Protein AF-A0A1G6V1J3-F1 (afdb_monomer_lite)

Foldseek 3Di:
DALQDFDPQLVVLCCDPPNNDDPVLVVLLSVLLRLLLVLLVVLVVCVVVVDFPVVNLVVSLVSLQCSQVVQPDPDPQDGSASHGPCSCVVPDPVLLVVLQDPLLVCLLPCFLVDLADARVVLSVNSNSLSVSLVVLSVQRSVDPHPSSVVSSSVSSRSSSVSSNSNSVSPVVHPNSVD

Radius of gyration: 16.71 Å; chains: 1; bounding box: 38×35×47 Å

Structure (mmCIF, N/CA/C/O backbone):
data_AF-A0A1G6V1J3-F1
#
_entry.id   AF-A0A1G6V1J3-F1
#
loop_
_atom_site.group_PDB
_atom_site.id
_atom_site.type_symbol
_atom_site.label_atom_id
_atom_site.label_alt_id
_atom_site.label_comp_id
_atom_site.label_asym_id
_atom_site.label_entity_id
_atom_site.label_seq_id
_atom_site.pdbx_PDB_ins_code
_atom_site.Cartn_x
_atom_site.Cartn_y
_atom_site.Cartn_z
_atom_site.occupancy
_atom_site.B_iso_or_equiv
_atom_site.auth_seq_id
_atom_site.auth_comp_id
_atom_site.auth_asym_id
_atom_site.auth_atom_id
_atom_site.pdbx_PDB_model_num
ATOM 1 N N . MET A 1 1 ? 13.701 -1.927 7.946 1.00 39.81 1 MET A N 1
ATOM 2 C CA . MET A 1 1 ? 14.585 -1.956 6.763 1.00 39.81 1 MET A CA 1
ATOM 3 C C . MET A 1 1 ? 14.074 -0.860 5.846 1.00 39.81 1 MET A C 1
ATOM 5 O O . MET A 1 1 ? 12.874 -0.857 5.600 1.00 39.81 1 MET A O 1
ATOM 9 N N . ALA A 1 2 ? 14.896 0.126 5.489 1.00 42.44 2 ALA A N 1
ATOM 10 C CA . ALA A 1 2 ? 14.477 1.189 4.576 1.00 42.44 2 ALA A CA 1
ATOM 11 C C . ALA A 1 2 ? 14.348 0.608 3.158 1.00 42.44 2 ALA A C 1
ATOM 13 O O . ALA A 1 2 ? 15.180 -0.206 2.751 1.00 42.44 2 ALA A O 1
ATOM 14 N N . LEU A 1 3 ? 13.280 0.968 2.443 1.00 54.09 3 LEU A N 1
ATOM 15 C CA . LEU A 1 3 ? 13.004 0.549 1.063 1.00 54.09 3 LEU A CA 1
ATOM 16 C C . LEU A 1 3 ? 13.824 1.395 0.077 1.00 54.09 3 LEU A C 1
ATOM 18 O O . LEU A 1 3 ? 13.285 1.922 -0.890 1.00 54.09 3 LEU A O 1
ATOM 22 N N . ASP A 1 4 ? 15.126 1.549 0.329 1.00 58.97 4 ASP A N 1
ATOM 23 C CA . ASP A 1 4 ? 15.967 2.490 -0.424 1.00 58.97 4 ASP A CA 1
ATOM 24 C C . ASP A 1 4 ? 16.104 2.105 -1.907 1.00 58.97 4 ASP A C 1
ATOM 26 O O . ASP A 1 4 ? 16.448 2.943 -2.739 1.00 58.97 4 ASP A O 1
ATOM 30 N N . ASN A 1 5 ? 15.792 0.853 -2.261 1.00 73.56 5 ASN A N 1
ATOM 31 C CA . ASN A 1 5 ? 15.972 0.331 -3.607 1.00 73.56 5 ASN A CA 1
ATOM 32 C C . ASN A 1 5 ? 14.691 -0.311 -4.149 1.00 73.56 5 ASN A C 1
ATOM 34 O O . ASN A 1 5 ? 14.236 -1.346 -3.661 1.00 73.56 5 ASN A O 1
ATOM 38 N N . LEU A 1 6 ? 14.155 0.285 -5.218 1.00 89.44 6 LEU A N 1
ATOM 39 C CA . LEU A 1 6 ? 13.274 -0.420 -6.150 1.00 89.44 6 LEU A CA 1
ATOM 40 C C . LEU A 1 6 ? 14.058 -1.566 -6.814 1.00 89.44 6 LEU A C 1
ATOM 42 O O . LEU A 1 6 ? 15.264 -1.417 -7.037 1.00 89.44 6 LEU A O 1
ATOM 46 N N . PRO A 1 7 ? 13.403 -2.677 -7.191 1.00 92.94 7 PRO A N 1
ATOM 47 C CA . PRO A 1 7 ? 14.053 -3.759 -7.921 1.00 92.94 7 PRO A CA 1
ATOM 48 C C . PRO A 1 7 ? 14.730 -3.280 -9.196 1.00 92.94 7 PRO A C 1
ATOM 50 O O . PRO A 1 7 ? 14.203 -2.417 -9.908 1.00 92.94 7 PRO A O 1
ATOM 53 N N . THR A 1 8 ? 15.862 -3.897 -9.530 1.00 92.25 8 THR A N 1
ATOM 54 C CA . THR A 1 8 ? 16.584 -3.610 -10.774 1.00 92.25 8 THR A CA 1
ATOM 55 C C . THR A 1 8 ? 15.693 -3.840 -11.991 1.00 92.25 8 THR A C 1
ATOM 57 O O . THR A 1 8 ? 15.601 -2.957 -12.834 1.00 92.25 8 THR A O 1
ATOM 60 N N . VAL A 1 9 ? 14.946 -4.952 -12.029 1.00 93.00 9 VAL A N 1
ATOM 61 C CA . VAL A 1 9 ? 14.033 -5.289 -13.140 1.00 93.00 9 VAL A CA 1
ATOM 62 C C . VAL A 1 9 ? 12.963 -4.223 -13.382 1.00 93.00 9 VAL A C 1
ATOM 64 O O . VAL A 1 9 ? 12.641 -3.910 -14.525 1.00 93.00 9 VAL A O 1
ATOM 67 N N . LEU A 1 10 ? 12.444 -3.622 -12.309 1.00 93.38 10 LEU A N 1
ATOM 68 C CA . LEU A 1 10 ? 11.470 -2.539 -12.386 1.00 93.38 10 LEU A CA 1
ATOM 69 C C . LEU A 1 10 ? 12.140 -1.238 -12.839 1.00 93.38 10 LEU A C 1
ATOM 71 O O . LEU A 1 10 ? 11.625 -0.540 -13.706 1.00 93.38 10 LEU A O 1
ATOM 75 N N . THR A 1 11 ? 13.296 -0.919 -12.257 1.00 92.06 11 THR A N 1
ATOM 76 C CA . THR A 1 11 ? 14.045 0.305 -12.562 1.00 92.06 11 THR A CA 1
ATOM 77 C C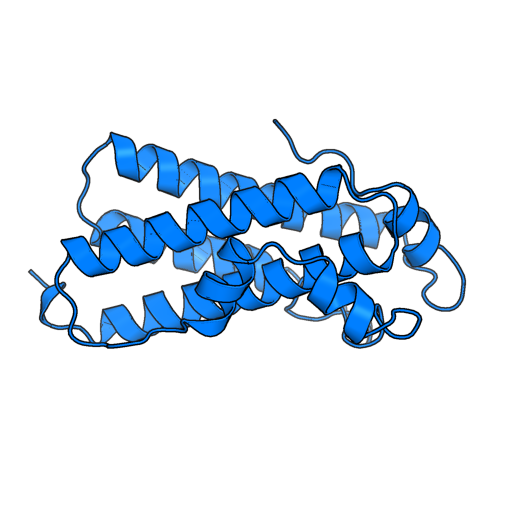 . THR A 1 11 ? 14.469 0.339 -14.030 1.00 92.06 11 THR A C 1
ATOM 79 O O . THR A 1 11 ? 14.240 1.333 -14.713 1.00 92.06 11 THR A O 1
ATOM 82 N N . GLU A 1 12 ? 15.031 -0.759 -14.538 1.00 93.12 12 GLU A N 1
ATOM 83 C CA . GLU A 1 12 ? 15.436 -0.896 -15.940 1.00 93.12 12 GLU A CA 1
ATOM 84 C C . GLU A 1 12 ? 14.242 -0.758 -16.887 1.00 93.12 12 GLU A C 1
ATOM 86 O O . GLU A 1 12 ? 14.332 -0.038 -17.880 1.00 93.12 12 GLU A O 1
ATOM 91 N N . TYR A 1 13 ? 13.109 -1.385 -16.558 1.00 93.12 13 TYR A N 1
ATOM 92 C CA . TYR A 1 13 ? 11.892 -1.290 -17.362 1.00 93.12 13 TYR A CA 1
ATOM 93 C C . TYR A 1 13 ? 11.337 0.139 -17.430 1.00 93.12 13 TYR A C 1
ATOM 95 O O . TYR A 1 13 ? 11.002 0.625 -18.508 1.00 93.12 13 TYR A O 1
ATOM 103 N N . LEU A 1 14 ? 11.284 0.844 -16.296 1.00 90.81 14 LEU A N 1
ATOM 104 C CA . LEU A 1 14 ? 10.766 2.213 -16.228 1.00 90.81 14 LEU A CA 1
ATOM 105 C C . LEU A 1 14 ? 11.633 3.219 -17.005 1.00 90.81 14 LEU A C 1
ATOM 107 O O . LEU A 1 14 ? 11.104 4.185 -17.559 1.00 90.81 14 LEU A O 1
ATOM 111 N N . LEU A 1 15 ? 12.948 2.991 -17.074 1.00 91.06 15 LEU A N 1
ATOM 112 C CA . LEU A 1 15 ? 13.883 3.802 -17.864 1.00 91.06 15 LEU A CA 1
ATOM 113 C C . LEU A 1 15 ? 13.876 3.435 -19.357 1.00 91.06 15 LEU A C 1
ATOM 115 O O . LEU A 1 15 ? 14.228 4.261 -20.203 1.00 91.06 15 LEU A O 1
ATOM 119 N N . ALA A 1 16 ? 13.493 2.205 -19.700 1.00 89.25 16 ALA A N 1
ATOM 120 C CA . ALA A 1 16 ? 13.489 1.724 -21.072 1.00 89.25 16 ALA A CA 1
ATOM 121 C C . ALA A 1 16 ? 12.353 2.348 -21.913 1.00 89.25 16 ALA A C 1
ATOM 123 O O . ALA A 1 16 ? 11.309 2.757 -21.391 1.00 89.25 16 ALA A O 1
ATOM 124 N N . PRO A 1 17 ? 12.508 2.418 -23.250 1.00 84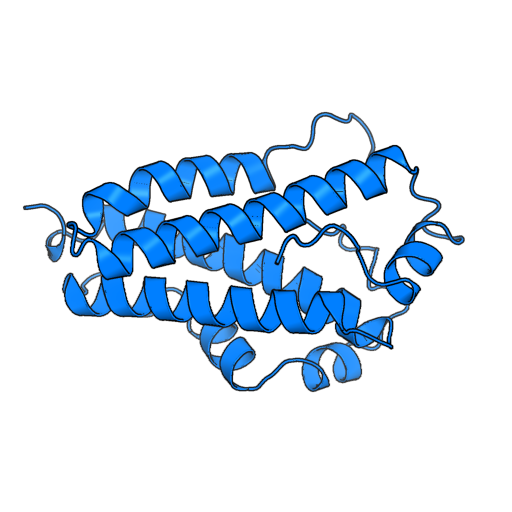.56 17 PRO A N 1
ATOM 125 C CA . PRO A 1 17 ? 11.375 2.627 -24.146 1.00 84.56 17 PRO A CA 1
ATOM 126 C C . PRO A 1 17 ? 10.340 1.503 -23.953 1.00 84.56 17 PRO A C 1
ATOM 128 O O . PRO A 1 17 ? 10.745 0.342 -23.915 1.00 84.56 17 PRO A O 1
ATOM 131 N N . PRO A 1 18 ? 9.031 1.807 -23.866 1.00 79.81 18 PRO A N 1
ATOM 1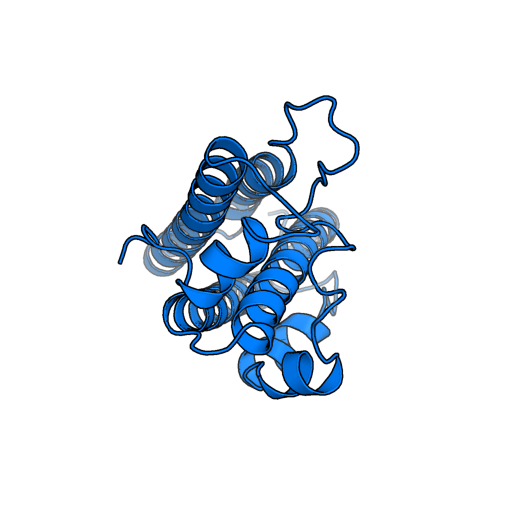32 C CA . PRO A 1 18 ? 8.380 3.068 -24.242 1.00 79.81 18 PRO A CA 1
ATOM 133 C C . PRO A 1 18 ? 8.196 4.089 -23.103 1.00 79.81 18 PRO A C 1
ATOM 135 O O . PRO A 1 18 ? 7.763 5.211 -23.374 1.00 79.81 18 PRO A O 1
ATOM 138 N N . LEU A 1 19 ? 8.492 3.729 -21.850 1.00 86.06 19 LEU A N 1
ATOM 139 C CA . LEU A 1 19 ? 8.170 4.567 -20.692 1.00 86.06 19 LEU A CA 1
ATOM 140 C C . LEU A 1 19 ? 9.138 5.738 -20.533 1.00 86.06 19 LEU A C 1
ATOM 142 O O . LEU A 1 19 ? 8.674 6.865 -20.382 1.00 86.06 19 LEU A O 1
ATOM 146 N N . GLN A 1 20 ? 10.450 5.505 -20.637 1.00 87.00 20 GLN A N 1
ATOM 147 C CA . GLN A 1 20 ? 11.478 6.558 -20.593 1.00 87.00 20 GLN A CA 1
ATOM 148 C C . GLN A 1 20 ? 11.293 7.535 -19.416 1.00 87.00 20 GLN A C 1
ATOM 150 O O . GLN A 1 20 ? 11.371 8.754 -19.586 1.00 87.00 20 GLN A O 1
ATOM 155 N N . LEU A 1 21 ? 10.981 7.017 -18.225 1.00 85.69 21 LEU A N 1
ATOM 156 C CA . LEU A 1 21 ? 10.827 7.864 -17.047 1.00 85.69 21 LEU A CA 1
ATOM 157 C C . LEU A 1 21 ? 12.164 8.512 -16.677 1.00 85.69 21 LEU A C 1
ATOM 159 O O . LEU A 1 21 ? 13.234 7.958 -16.909 1.00 85.69 21 LEU A O 1
ATOM 163 N N . SER A 1 22 ? 12.102 9.707 -16.094 1.00 87.06 22 SER A N 1
ATOM 164 C CA . SER A 1 22 ? 13.292 10.394 -15.605 1.00 87.06 22 SER A CA 1
ATOM 165 C C . SER A 1 22 ? 13.749 9.819 -14.259 1.00 87.06 22 SER A C 1
ATOM 167 O O . SER A 1 22 ? 12.953 9.279 -13.490 1.00 87.06 22 SER A O 1
ATOM 169 N N . GLU A 1 23 ? 15.020 10.022 -13.910 1.00 85.88 23 GLU A N 1
ATOM 170 C CA . GLU A 1 23 ? 15.525 9.724 -12.558 1.00 85.88 23 GLU A CA 1
ATOM 171 C C . GLU A 1 23 ? 14.763 10.485 -11.460 1.00 85.88 23 GLU A C 1
ATOM 173 O O . GLU A 1 23 ? 14.629 10.000 -10.334 1.00 85.88 23 GLU A O 1
ATOM 178 N N . ALA A 1 24 ? 14.212 11.662 -11.782 1.00 84.56 24 ALA A N 1
ATOM 179 C CA . ALA A 1 24 ? 13.357 12.409 -10.866 1.00 84.56 24 ALA A CA 1
ATOM 180 C C . ALA A 1 24 ? 12.046 11.655 -10.585 1.00 84.56 24 ALA A C 1
ATOM 182 O O . ALA A 1 24 ? 11.657 11.537 -9.424 1.00 84.56 24 ALA A O 1
ATOM 183 N N . HIS A 1 25 ? 11.418 11.061 -11.609 1.00 84.62 25 HIS A N 1
ATOM 184 C CA . HIS A 1 25 ? 10.232 10.213 -11.435 1.00 84.62 25 HIS A CA 1
ATOM 185 C C . HIS A 1 25 ? 10.539 8.972 -10.591 1.00 84.62 25 HIS A C 1
ATOM 187 O O . HIS A 1 25 ? 9.774 8.636 -9.689 1.00 84.62 25 HIS A O 1
ATOM 193 N N . LEU A 1 26 ? 11.681 8.317 -10.822 1.00 86.94 26 LEU A N 1
ATOM 194 C CA . LEU A 1 26 ? 12.099 7.173 -10.006 1.00 86.94 26 LEU A CA 1
ATOM 195 C C . LEU A 1 26 ? 12.366 7.562 -8.550 1.00 86.94 26 LEU A C 1
ATOM 197 O O . LEU A 1 26 ? 12.018 6.816 -7.638 1.00 86.94 26 LEU A O 1
ATOM 201 N N . THR A 1 27 ? 12.962 8.731 -8.324 1.00 86.94 27 THR A N 1
ATOM 202 C CA . THR A 1 27 ? 13.197 9.265 -6.977 1.00 86.94 27 THR A CA 1
ATOM 203 C C . THR A 1 27 ? 11.877 9.566 -6.272 1.00 86.94 27 THR A C 1
ATOM 205 O O . THR A 1 27 ? 11.696 9.169 -5.124 1.00 86.94 27 THR A O 1
ATOM 208 N N . ALA A 1 28 ? 10.921 10.188 -6.965 1.00 85.69 28 ALA A N 1
ATOM 209 C CA . ALA A 1 28 ? 9.584 10.421 -6.430 1.00 85.69 28 ALA A CA 1
ATOM 210 C C . ALA A 1 28 ? 8.877 9.100 -6.084 1.00 85.69 28 ALA A C 1
ATOM 212 O O . ALA A 1 28 ? 8.342 8.966 -4.985 1.00 85.69 28 ALA A O 1
ATOM 213 N N . LEU A 1 29 ? 8.941 8.093 -6.963 1.00 88.25 29 LEU A N 1
ATOM 214 C CA . LEU A 1 29 ? 8.374 6.768 -6.699 1.00 88.25 29 LEU A CA 1
ATOM 215 C C . LEU A 1 29 ? 9.012 6.106 -5.469 1.00 88.25 29 LEU A C 1
ATOM 217 O O . LEU A 1 29 ? 8.289 5.622 -4.601 1.00 88.25 29 LEU A O 1
ATOM 221 N N . ARG A 1 30 ? 10.348 6.123 -5.359 1.00 89.50 30 ARG A N 1
ATOM 222 C CA . ARG A 1 30 ? 11.078 5.610 -4.182 1.00 89.50 30 ARG A CA 1
ATOM 223 C C . ARG A 1 30 ? 10.612 6.289 -2.899 1.00 89.50 30 ARG A C 1
ATOM 225 O O . ARG A 1 30 ? 10.292 5.600 -1.935 1.00 89.50 30 ARG A O 1
ATOM 232 N N . ASN A 1 31 ? 10.514 7.617 -2.907 1.00 88.38 31 ASN A N 1
ATOM 233 C CA . ASN A 1 31 ? 10.077 8.385 -1.742 1.00 88.38 31 ASN A CA 1
ATOM 234 C C . ASN A 1 31 ? 8.649 8.014 -1.331 1.00 88.38 31 ASN A C 1
ATOM 236 O O . ASN A 1 31 ? 8.399 7.761 -0.156 1.00 88.38 31 ASN A O 1
ATOM 240 N N . ARG A 1 32 ? 7.724 7.908 -2.292 1.00 89.56 32 ARG A N 1
ATOM 241 C CA . ARG A 1 32 ? 6.337 7.510 -2.015 1.00 89.56 32 ARG A CA 1
ATOM 242 C C . ARG A 1 32 ? 6.259 6.087 -1.458 1.00 89.56 32 ARG A C 1
ATOM 244 O O . ARG A 1 32 ? 5.599 5.872 -0.448 1.00 89.56 32 ARG A O 1
ATOM 251 N N . VAL A 1 33 ? 6.972 5.128 -2.053 1.00 91.31 33 VAL A N 1
ATOM 252 C CA . VAL A 1 33 ? 7.037 3.736 -1.562 1.00 91.31 33 VAL A CA 1
ATOM 253 C C . VAL A 1 33 ? 7.652 3.661 -0.158 1.00 91.31 33 VAL A C 1
ATOM 255 O O . VAL A 1 33 ? 7.163 2.905 0.683 1.00 91.31 33 VAL A O 1
ATOM 258 N N . SER A 1 34 ? 8.684 4.461 0.124 1.00 91.44 34 SER A N 1
ATOM 259 C CA . SER A 1 34 ? 9.268 4.571 1.466 1.00 91.44 34 SER A CA 1
ATOM 260 C C . SER A 1 34 ? 8.263 5.129 2.471 1.00 91.44 34 SER A C 1
ATOM 262 O O . SER A 1 34 ? 8.114 4.569 3.555 1.00 91.44 34 SER A O 1
ATOM 264 N N . TYR A 1 35 ? 7.510 6.163 2.096 1.00 93.00 35 TYR A N 1
ATOM 265 C CA . TYR A 1 35 ? 6.520 6.769 2.982 1.00 93.00 35 TYR A CA 1
ATOM 266 C C . TYR A 1 35 ? 5.378 5.797 3.322 1.00 93.00 35 TYR A C 1
ATOM 268 O O . TYR A 1 35 ? 4.947 5.717 4.469 1.00 93.00 35 TYR A O 1
ATOM 276 N N . VAL A 1 36 ? 4.970 4.930 2.383 1.00 94.38 36 VAL A N 1
ATOM 277 C CA . VAL A 1 36 ? 4.040 3.828 2.697 1.00 94.38 36 VAL A CA 1
ATOM 278 C C . VAL A 1 36 ? 4.587 2.951 3.835 1.00 94.38 36 VAL A C 1
ATOM 280 O O . VAL A 1 36 ? 3.838 2.543 4.715 1.00 94.38 36 VAL A O 1
ATOM 283 N N . ASN A 1 37 ? 5.890 2.653 3.866 1.00 92.81 37 ASN A N 1
ATOM 284 C CA . ASN A 1 37 ? 6.493 1.855 4.942 1.00 92.81 37 ASN A CA 1
ATOM 285 C C . ASN A 1 37 ? 6.530 2.604 6.283 1.00 92.81 37 ASN A C 1
ATOM 287 O O . ASN A 1 37 ? 6.371 1.972 7.326 1.00 92.81 37 ASN A O 1
ATOM 291 N N . GLU A 1 38 ? 6.712 3.922 6.275 1.00 94.62 38 GLU A N 1
ATOM 292 C CA . GLU A 1 38 ? 6.626 4.750 7.486 1.00 94.62 38 GLU A CA 1
ATOM 293 C C . GLU A 1 38 ? 5.216 4.695 8.090 1.00 94.62 38 GLU A C 1
ATOM 295 O O . GLU A 1 38 ? 5.082 4.397 9.276 1.00 94.62 38 GLU A O 1
ATOM 300 N N . VAL A 1 39 ? 4.170 4.808 7.263 1.00 96.06 39 VAL A N 1
ATOM 301 C CA . VAL A 1 39 ? 2.766 4.627 7.682 1.00 96.06 39 VAL A CA 1
ATOM 302 C C . VAL A 1 39 ? 2.539 3.257 8.332 1.00 96.06 39 VAL A C 1
ATOM 304 O O . VAL A 1 39 ? 1.914 3.142 9.387 1.00 96.06 39 VAL A O 1
ATOM 307 N N . VAL A 1 40 ? 3.076 2.181 7.749 1.00 96.31 40 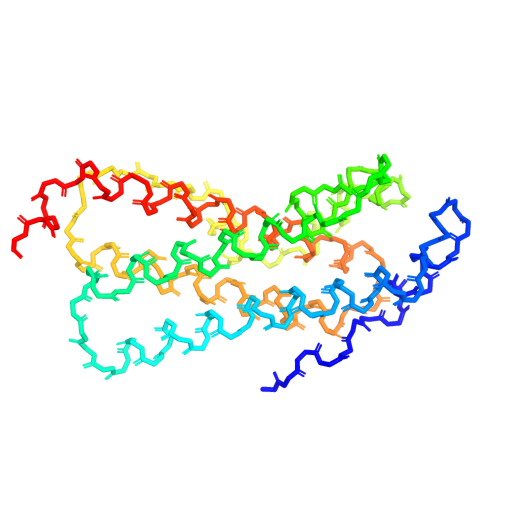VAL A N 1
ATOM 308 C CA . VAL A 1 40 ? 2.951 0.842 8.352 1.00 96.31 40 VAL A CA 1
ATOM 309 C C . VAL A 1 40 ? 3.681 0.773 9.702 1.00 96.31 40 VAL A C 1
ATOM 311 O O . VAL A 1 40 ? 3.185 0.134 10.634 1.00 96.31 40 VAL A O 1
ATOM 314 N N . GLN A 1 41 ? 4.844 1.417 9.841 1.00 94.94 41 GLN A N 1
ATOM 315 C CA . GLN A 1 41 ? 5.571 1.475 11.114 1.00 94.94 41 GLN A CA 1
ATOM 316 C C . GLN A 1 41 ? 4.794 2.245 12.183 1.00 94.94 41 GLN A C 1
ATOM 318 O O . GLN A 1 41 ? 4.797 1.822 13.339 1.00 94.94 41 GLN A O 1
ATOM 323 N N . GLU A 1 42 ? 4.103 3.323 11.819 1.00 95.31 42 GLU A N 1
ATOM 324 C CA . GLU A 1 42 ? 3.227 4.059 12.731 1.00 95.31 42 GLU A CA 1
ATOM 325 C C . GLU A 1 42 ? 2.091 3.174 13.255 1.00 95.31 42 GLU A C 1
ATOM 327 O O . GLU A 1 42 ? 1.906 3.046 14.466 1.00 95.31 42 GLU A O 1
ATOM 332 N N . ILE A 1 43 ? 1.406 2.446 12.368 1.00 96.12 43 ILE A N 1
ATOM 333 C CA . ILE A 1 43 ? 0.339 1.508 12.755 1.00 96.12 43 ILE A CA 1
ATOM 334 C C . ILE A 1 43 ? 0.869 0.411 13.697 1.00 96.12 43 ILE A C 1
ATOM 336 O O . ILE A 1 43 ? 0.188 -0.022 14.635 1.00 96.12 43 ILE A O 1
ATOM 340 N N . GLU A 1 44 ? 2.093 -0.070 13.484 1.00 94.38 44 GLU A N 1
ATOM 341 C CA . GLU A 1 44 ? 2.717 -1.031 14.396 1.00 94.38 44 GLU A CA 1
ATOM 342 C C . GLU A 1 44 ? 3.055 -0.438 15.761 1.00 94.38 44 GLU A C 1
ATOM 344 O O . GLU A 1 44 ? 2.927 -1.133 16.772 1.00 94.38 44 GLU A O 1
ATOM 349 N N . GLN A 1 45 ? 3.510 0.814 15.804 1.00 94.31 45 GLN A N 1
ATOM 350 C CA . GLN A 1 45 ? 3.781 1.518 17.055 1.00 94.31 45 GLN A CA 1
ATOM 351 C C . GLN A 1 45 ? 2.485 1.727 17.836 1.00 94.31 45 GLN A C 1
ATOM 353 O O . GLN A 1 45 ? 2.415 1.327 18.999 1.00 94.31 45 GLN A O 1
ATOM 358 N N . TRP A 1 46 ? 1.432 2.208 17.173 1.00 94.88 46 TRP A N 1
ATOM 359 C CA . TRP A 1 46 ? 0.086 2.315 17.735 1.00 94.88 46 TRP A CA 1
ATOM 360 C C . TRP A 1 46 ? -0.410 0.976 18.302 1.00 94.88 46 TRP A C 1
ATOM 362 O O . TRP A 1 46 ? -0.875 0.897 19.440 1.00 94.88 46 TRP A O 1
ATOM 372 N N . THR A 1 47 ? -0.208 -0.121 17.561 1.00 90.75 47 THR A N 1
ATOM 373 C CA . THR A 1 47 ? -0.592 -1.472 18.006 1.00 90.75 47 THR A CA 1
ATOM 374 C C . THR A 1 47 ? 0.066 -1.862 19.334 1.00 90.75 47 THR A C 1
ATOM 376 O O . THR A 1 47 ? -0.531 -2.604 20.117 1.00 90.75 47 THR A O 1
ATOM 379 N N . ARG A 1 48 ? 1.289 -1.384 19.596 1.00 91.06 48 ARG A N 1
ATOM 380 C CA . ARG A 1 48 ? 2.026 -1.629 20.847 1.00 91.06 48 ARG A CA 1
ATOM 381 C C . ARG A 1 48 ? 1.629 -0.661 21.961 1.00 91.06 48 ARG A C 1
ATOM 383 O O . ARG A 1 48 ? 1.697 -1.045 23.124 1.00 91.06 48 ARG A O 1
ATOM 390 N N . ALA A 1 49 ? 1.238 0.562 21.609 1.00 90.25 49 ALA A N 1
ATOM 391 C CA . ALA A 1 49 ? 0.861 1.613 22.550 1.00 90.25 49 ALA A CA 1
ATOM 392 C C . ALA A 1 49 ? -0.536 1.412 23.167 1.00 90.25 49 ALA A C 1
ATOM 394 O O . ALA A 1 49 ? -0.809 1.974 24.224 1.00 90.25 49 ALA A O 1
ATOM 395 N N . LEU A 1 50 ? -1.386 0.569 22.558 1.00 83.81 50 LEU A N 1
ATOM 396 C CA . LEU A 1 50 ? -2.768 0.307 22.998 1.00 83.81 50 LEU A CA 1
ATOM 397 C C . LEU A 1 50 ? -3.625 1.583 23.058 1.00 83.81 50 LEU A C 1
ATOM 399 O O . LEU A 1 50 ? -4.494 1.723 23.918 1.00 83.81 50 LEU A O 1
ATOM 403 N N . GLU A 1 51 ? -3.362 2.516 22.148 1.00 88.69 51 GLU A N 1
ATOM 404 C CA . GLU A 1 51 ? -4.137 3.745 22.021 1.00 88.69 51 GLU A CA 1
ATOM 405 C C . GLU A 1 51 ? -5.488 3.490 21.331 1.00 88.69 51 GLU A C 1
ATOM 407 O O . GLU A 1 51 ? -5.625 2.509 20.588 1.00 88.69 51 GLU A O 1
ATOM 412 N N . PRO A 1 52 ? -6.491 4.363 21.548 1.00 89.44 52 PRO A N 1
ATOM 413 C CA . PRO A 1 52 ? -7.765 4.285 20.841 1.00 89.44 52 PRO A CA 1
ATOM 414 C C . PRO A 1 52 ? -7.574 4.316 19.324 1.00 89.44 52 PRO A C 1
ATOM 416 O O . PRO A 1 52 ? -6.659 4.957 18.811 1.00 89.44 52 PRO A O 1
ATOM 419 N N . LEU A 1 53 ? -8.464 3.671 18.573 1.00 90.38 53 LEU A N 1
ATOM 420 C CA . LEU A 1 53 ? -8.381 3.688 17.108 1.00 90.38 53 LEU A CA 1
ATOM 421 C C . LEU A 1 53 ? -8.522 5.108 16.531 1.00 90.38 53 LEU A C 1
ATOM 423 O O . LEU A 1 53 ? -7.915 5.428 15.512 1.00 90.38 53 LEU A O 1
ATOM 427 N N . SER A 1 54 ? -9.300 5.967 17.189 1.00 87.06 54 SER A N 1
ATOM 428 C CA . SER A 1 54 ? -9.534 7.345 16.753 1.00 87.06 54 SER A CA 1
ATOM 429 C C . SER A 1 54 ? -8.270 8.209 16.728 1.00 87.06 54 SER A C 1
ATOM 431 O O . SER A 1 54 ? -8.202 9.110 15.899 1.00 87.06 54 SER A O 1
ATOM 433 N N . SER A 1 55 ? -7.254 7.928 17.559 1.00 89.94 55 SER A N 1
ATOM 434 C CA . SER A 1 55 ? -5.985 8.674 17.517 1.00 89.94 55 S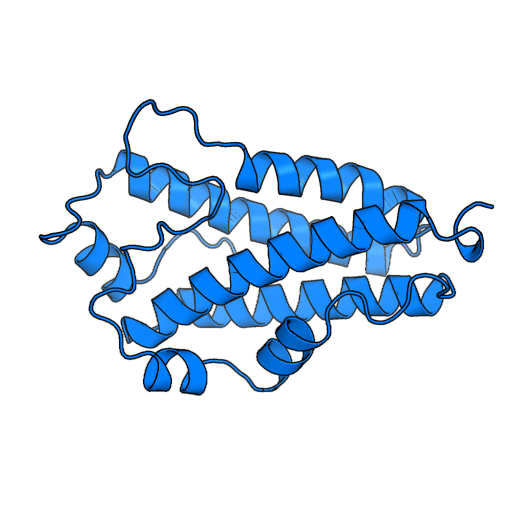ER A CA 1
ATOM 435 C C . SER A 1 55 ? -5.140 8.353 16.283 1.00 89.94 55 SER A C 1
ATOM 437 O O . SER A 1 55 ? -4.256 9.133 15.947 1.00 89.94 55 SER A O 1
ATOM 439 N N . LEU A 1 56 ? -5.423 7.236 15.605 1.00 93.50 56 LEU A N 1
ATOM 440 C CA . LEU A 1 56 ? -4.681 6.761 14.439 1.00 93.50 56 LEU A CA 1
ATOM 441 C C . LEU A 1 56 ? -5.332 7.167 13.110 1.00 93.50 56 LEU A C 1
ATOM 443 O O . LEU A 1 56 ? -4.630 7.497 12.162 1.00 93.50 56 LEU A O 1
ATOM 447 N N . LEU A 1 57 ? -6.664 7.106 12.999 1.00 92.88 57 LEU A N 1
ATOM 448 C CA . LEU A 1 57 ? -7.322 7.208 11.686 1.00 92.88 57 LEU A CA 1
ATOM 449 C C . LEU A 1 57 ? -7.114 8.565 10.998 1.00 92.88 57 LEU A C 1
ATOM 451 O O . LEU A 1 57 ? -6.939 8.587 9.781 1.00 92.88 57 LEU A O 1
ATOM 455 N N . ASP A 1 58 ? -7.127 9.669 11.750 1.00 91.56 58 ASP A N 1
ATOM 456 C CA . ASP A 1 58 ? -6.956 11.010 11.179 1.00 91.56 58 ASP A CA 1
ATOM 457 C C . ASP A 1 58 ? -5.511 11.261 10.689 1.00 91.56 58 ASP A C 1
ATOM 459 O O . ASP A 1 58 ? -5.362 11.670 9.535 1.00 91.56 58 ASP A O 1
ATOM 463 N N . PRO A 1 59 ? -4.443 10.977 11.471 1.00 93.50 59 PRO A N 1
ATOM 464 C CA . PRO A 1 59 ? -3.066 11.050 10.969 1.00 93.50 59 PRO A CA 1
ATOM 465 C C . PRO A 1 59 ? -2.825 10.182 9.731 1.00 93.50 59 PRO A C 1
ATOM 467 O O . PRO A 1 59 ? -2.350 10.684 8.713 1.00 93.50 59 PRO A O 1
ATOM 470 N N . ILE A 1 60 ? -3.258 8.915 9.771 1.00 95.19 60 ILE A N 1
ATOM 471 C CA . ILE A 1 60 ? -3.067 7.995 8.646 1.00 95.19 60 ILE A CA 1
ATOM 472 C C . ILE A 1 60 ? -3.798 8.484 7.394 1.00 95.19 60 ILE A C 1
ATOM 474 O O . ILE A 1 60 ? -3.270 8.346 6.294 1.00 95.19 60 ILE A O 1
ATOM 478 N N . GLU A 1 61 ? -4.990 9.077 7.509 1.00 94.81 61 GLU A N 1
ATOM 479 C CA . GLU A 1 61 ? -5.656 9.664 6.341 1.00 94.81 61 GLU A CA 1
ATOM 480 C C . GLU A 1 61 ? -4.791 10.743 5.685 1.00 94.81 61 GLU A C 1
ATOM 482 O O . GLU A 1 61 ? -4.621 10.734 4.464 1.00 94.81 61 GLU A O 1
ATOM 487 N N . VAL A 1 62 ? -4.234 11.653 6.488 1.00 93.25 62 VAL A N 1
ATOM 488 C CA . VAL A 1 62 ? -3.382 12.736 5.992 1.00 93.25 62 VAL A CA 1
ATOM 489 C C . VAL A 1 62 ? -2.161 12.163 5.279 1.00 93.25 62 VAL A C 1
ATOM 491 O O . VAL A 1 62 ? -1.895 12.560 4.145 1.00 93.25 62 VAL A O 1
ATOM 494 N N . ASP A 1 63 ? -1.472 11.188 5.871 1.00 94.00 63 ASP A N 1
ATOM 495 C CA . ASP A 1 63 ? -0.296 10.569 5.252 1.00 94.00 63 ASP A CA 1
ATOM 496 C C . ASP A 1 63 ? -0.636 9.870 3.931 1.00 94.00 63 ASP A C 1
ATOM 498 O O . ASP A 1 63 ? 0.064 10.034 2.929 1.00 94.00 63 ASP A O 1
ATOM 502 N N . LEU A 1 64 ? -1.750 9.133 3.882 1.00 93.12 64 LEU A N 1
ATOM 503 C CA . LEU A 1 64 ? -2.214 8.479 2.657 1.00 93.12 64 LEU A CA 1
ATOM 504 C C . LEU A 1 64 ? -2.551 9.494 1.562 1.00 93.12 64 LEU A C 1
ATOM 506 O O . LEU A 1 64 ? -2.239 9.264 0.392 1.00 93.12 64 LEU A O 1
ATOM 510 N N . LEU A 1 65 ? -3.156 10.626 1.925 1.00 90.38 65 LEU A N 1
ATOM 511 C CA . LEU A 1 65 ? -3.427 11.712 0.989 1.00 90.38 65 LEU A CA 1
ATOM 512 C C . LEU A 1 65 ? -2.145 12.392 0.508 1.00 90.38 65 LEU A C 1
ATOM 514 O O . LEU A 1 65 ? -2.105 12.796 -0.648 1.00 90.38 65 LEU A O 1
ATOM 518 N N . VAL A 1 66 ? -1.089 12.484 1.321 1.00 89.06 66 VAL A N 1
ATOM 519 C CA . VAL A 1 66 ? 0.219 12.977 0.856 1.00 89.06 66 VAL A CA 1
ATOM 520 C C . VAL A 1 66 ? 0.862 11.977 -0.107 1.00 89.06 66 VAL A C 1
ATOM 522 O O . VAL A 1 66 ? 1.343 12.376 -1.168 1.00 89.06 66 VAL A O 1
ATOM 525 N N . ILE A 1 67 ? 0.812 10.678 0.205 1.00 88.94 67 ILE A N 1
ATOM 526 C CA . ILE A 1 67 ? 1.320 9.615 -0.674 1.00 88.94 67 ILE A CA 1
ATOM 527 C C . ILE A 1 67 ? 0.620 9.658 -2.034 1.00 88.94 67 ILE A C 1
ATOM 529 O O . ILE A 1 67 ? 1.281 9.506 -3.059 1.00 88.94 67 ILE A O 1
ATOM 533 N N . LEU A 1 68 ? -0.697 9.861 -2.069 1.00 84.06 68 LEU A N 1
ATOM 534 C CA . LEU A 1 68 ? -1.477 9.899 -3.310 1.00 84.06 68 LEU A CA 1
ATOM 535 C C . LEU A 1 68 ? -1.477 11.279 -3.996 1.00 84.06 68 LEU A C 1
ATOM 537 O O . LEU A 1 68 ? -1.589 11.384 -5.213 1.00 84.06 68 LEU A O 1
ATOM 541 N N . GLY A 1 69 ? -1.360 12.354 -3.227 1.00 71.75 69 GLY A N 1
ATOM 542 C CA . GLY A 1 69 ? -1.497 13.734 -3.689 1.00 71.75 69 GLY A CA 1
ATOM 543 C C . GLY A 1 69 ? -0.216 14.363 -4.229 1.00 71.75 69 GLY A C 1
ATOM 544 O O . GLY A 1 69 ? -0.273 15.490 -4.711 1.00 71.75 69 GLY A O 1
ATOM 545 N N . SER A 1 70 ? 0.928 13.672 -4.191 1.00 60.75 70 SER A N 1
ATOM 546 C CA . SER A 1 70 ? 2.236 14.225 -4.581 1.00 60.75 70 SER A CA 1
ATOM 547 C C . SER A 1 70 ? 2.425 14.480 -6.092 1.00 60.75 70 SER A C 1
ATOM 549 O O . SER A 1 70 ? 3.564 14.563 -6.555 1.00 60.75 70 SER A O 1
ATOM 551 N N . ALA A 1 71 ? 1.351 14.552 -6.881 1.00 52.44 71 ALA A N 1
ATOM 552 C CA . ALA A 1 71 ? 1.397 14.862 -8.308 1.00 52.44 71 ALA A CA 1
ATOM 553 C C . ALA A 1 71 ? 1.605 16.375 -8.506 1.00 52.44 71 ALA A C 1
ATOM 555 O O . ALA A 1 71 ? 0.671 17.119 -8.798 1.00 52.44 71 ALA A O 1
ATOM 556 N N . GLU A 1 72 ? 2.832 16.850 -8.285 1.00 45.56 72 GLU A N 1
ATOM 557 C CA . GLU A 1 72 ? 3.222 18.240 -8.556 1.00 45.56 72 GLU A CA 1
ATOM 558 C C . GLU A 1 72 ? 3.620 18.497 -10.025 1.00 45.56 72 GLU A C 1
ATOM 560 O O . GLU A 1 72 ? 4.073 19.599 -10.335 1.00 45.56 72 GLU A O 1
ATOM 565 N N . SER A 1 73 ? 3.457 17.553 -10.963 1.00 48.44 73 SER A N 1
ATOM 566 C CA . SER A 1 73 ? 3.856 17.781 -12.357 1.00 48.44 73 SER A CA 1
ATOM 567 C C . SER A 1 73 ? 2.670 17.891 -13.326 1.00 48.44 73 SER A C 1
ATOM 569 O O . SER A 1 73 ? 1.649 17.218 -13.226 1.00 48.44 73 SER A O 1
ATOM 571 N N . HIS A 1 74 ? 2.812 18.807 -14.287 1.00 50.19 74 HIS A N 1
ATOM 572 C CA . HIS A 1 74 ? 1.878 19.039 -15.391 1.00 50.19 74 HIS A CA 1
ATOM 573 C C . HIS A 1 74 ? 2.074 18.038 -16.554 1.00 50.19 74 HIS A C 1
ATOM 575 O O . HIS A 1 74 ? 1.760 18.375 -17.696 1.00 50.19 74 HIS A O 1
ATOM 581 N N . ASP A 1 75 ? 2.646 16.857 -16.298 1.00 56.25 75 ASP A N 1
ATOM 582 C CA . ASP A 1 75 ? 2.881 15.823 -17.311 1.00 56.25 75 ASP A CA 1
ATOM 583 C C . ASP A 1 75 ? 1.698 14.838 -17.367 1.00 56.25 75 ASP A C 1
ATOM 585 O O . ASP A 1 75 ? 1.192 14.391 -16.338 1.00 56.25 75 ASP A O 1
ATOM 589 N N . ASP A 1 76 ? 1.275 14.443 -18.572 1.00 52.69 76 ASP A N 1
ATOM 590 C CA . ASP A 1 76 ? 0.110 13.570 -18.836 1.00 52.69 76 ASP A CA 1
ATOM 591 C C . ASP A 1 76 ? 0.295 12.121 -18.323 1.00 52.69 76 ASP A C 1
ATOM 593 O O . ASP A 1 76 ? -0.532 11.241 -18.572 1.00 52.69 76 ASP A O 1
ATOM 597 N N . ARG A 1 77 ? 1.408 11.849 -17.637 1.00 53.94 77 ARG A N 1
ATOM 598 C CA . ARG A 1 77 ? 1.781 10.552 -17.057 1.00 53.94 77 ARG A CA 1
ATOM 599 C C . ARG A 1 77 ? 1.721 10.547 -15.532 1.00 53.94 77 ARG A C 1
ATOM 601 O O . ARG A 1 77 ? 1.944 9.492 -14.933 1.00 53.94 77 ARG A O 1
ATOM 608 N N . ASP A 1 78 ? 1.395 11.682 -14.922 1.00 55.28 78 ASP A N 1
ATOM 609 C CA . ASP A 1 78 ? 1.182 11.776 -13.488 1.00 55.28 78 ASP A CA 1
ATOM 610 C C . ASP A 1 78 ? -0.189 11.229 -13.119 1.00 55.28 78 ASP A C 1
ATOM 612 O O . ASP A 1 78 ? -1.233 11.661 -13.608 1.00 55.28 78 ASP A O 1
ATOM 616 N N . THR A 1 79 ? -0.185 10.256 -12.214 1.00 61.34 79 THR A N 1
ATOM 617 C CA . THR A 1 79 ? -1.410 9.776 -11.586 1.00 61.34 79 THR A CA 1
ATOM 618 C C . THR A 1 79 ? -1.332 9.982 -10.091 1.00 61.34 79 THR A C 1
ATOM 620 O O . THR A 1 79 ? -0.259 9.928 -9.494 1.00 61.34 79 THR A O 1
ATOM 623 N N . THR A 1 80 ? -2.500 10.143 -9.479 1.00 72.44 80 THR A N 1
ATOM 624 C CA . THR A 1 80 ? -2.677 10.084 -8.025 1.00 72.44 80 THR A CA 1
ATOM 625 C C . THR A 1 80 ? -2.129 8.776 -7.435 1.00 72.44 80 THR A C 1
ATOM 627 O O . THR A 1 80 ? -1.665 8.734 -6.303 1.00 72.44 80 THR A O 1
ATOM 630 N N . TYR A 1 81 ? -2.125 7.691 -8.203 1.00 80.44 81 TYR A N 1
ATOM 631 C CA . TYR A 1 81 ? -1.614 6.390 -7.783 1.00 80.44 81 TYR A CA 1
ATOM 632 C C . TYR A 1 81 ? -0.089 6.291 -7.924 1.00 80.44 81 TYR A C 1
ATOM 634 O O . TYR A 1 81 ? 0.556 7.140 -8.548 1.00 80.44 81 TYR A O 1
ATOM 642 N N . LEU A 1 82 ? 0.515 5.286 -7.292 1.00 84.25 82 LEU A N 1
ATOM 643 C CA . LEU A 1 82 ? 1.949 5.013 -7.402 1.00 84.25 82 LEU A CA 1
ATOM 644 C C . LEU A 1 82 ? 2.335 4.641 -8.833 1.00 84.25 82 LEU A C 1
ATOM 646 O O . LEU A 1 82 ? 3.443 4.966 -9.260 1.00 84.25 82 LEU A O 1
ATOM 650 N N . ILE A 1 83 ? 1.432 3.996 -9.574 1.00 84.31 83 ILE A N 1
ATOM 651 C CA . ILE A 1 83 ? 1.660 3.613 -10.968 1.00 84.31 83 ILE A CA 1
ATOM 652 C C . ILE A 1 83 ? 0.658 4.242 -11.932 1.00 84.31 83 ILE A C 1
ATOM 654 O O . ILE A 1 83 ? -0.536 4.359 -11.657 1.00 84.31 83 ILE A O 1
ATOM 658 N N . HIS A 1 84 ? 1.144 4.569 -13.127 1.00 84.50 84 HIS A N 1
ATOM 659 C CA . HIS A 1 84 ? 0.278 4.927 -14.242 1.00 84.50 84 HIS A CA 1
ATOM 660 C C . HIS A 1 84 ? -0.294 3.663 -14.903 1.00 84.50 84 HIS A C 1
ATOM 662 O O . HIS A 1 84 ? 0.385 2.642 -15.030 1.00 84.50 84 HIS A O 1
ATOM 668 N N . SER A 1 85 ? -1.535 3.736 -15.392 1.00 78.81 85 SER A N 1
ATOM 669 C CA . SER A 1 85 ? -2.266 2.599 -15.985 1.00 78.81 85 SER A CA 1
ATOM 670 C C . SER A 1 85 ? -1.584 1.964 -17.204 1.00 78.81 85 SER A C 1
ATOM 672 O O . SER A 1 85 ? -1.889 0.829 -17.559 1.00 78.81 85 SER A O 1
ATOM 674 N N . SER A 1 86 ? -0.653 2.679 -17.838 1.00 83.88 86 SER A N 1
ATOM 675 C CA . SER A 1 86 ? 0.136 2.192 -18.975 1.00 83.88 86 SER A CA 1
ATOM 676 C C . SER A 1 86 ? 1.393 1.409 -18.588 1.00 83.88 86 SER A C 1
ATOM 678 O O . SER A 1 86 ? 1.963 0.748 -19.448 1.00 83.88 86 SER A O 1
ATOM 680 N N . TRP A 1 87 ? 1.859 1.483 -17.339 1.00 87.94 87 TRP A N 1
ATOM 681 C CA . TRP A 1 87 ? 3.094 0.812 -16.917 1.00 87.94 87 TRP A CA 1
ATOM 682 C C . TRP A 1 87 ? 3.021 -0.719 -16.949 1.00 87.94 87 TRP A C 1
ATOM 684 O O . TRP A 1 87 ? 4.002 -1.327 -17.354 1.00 87.94 87 TRP A O 1
ATOM 694 N N . PRO A 1 88 ? 1.905 -1.382 -16.595 1.00 89.38 88 PRO A N 1
ATOM 695 C CA . PRO A 1 88 ? 1.833 -2.838 -16.688 1.00 89.38 88 PRO A CA 1
ATOM 696 C C . PRO A 1 88 ? 1.525 -3.345 -18.111 1.00 89.38 88 PRO A C 1
ATOM 698 O O . PRO A 1 88 ? 1.153 -4.504 -18.262 1.00 89.38 88 PRO A O 1
ATOM 701 N N . ALA A 1 89 ? 1.636 -2.516 -19.159 1.00 88.94 89 ALA A N 1
ATOM 702 C CA . ALA A 1 89 ? 1.221 -2.888 -20.518 1.00 88.94 89 ALA A CA 1
ATOM 703 C C . ALA A 1 89 ? 1.975 -4.103 -21.087 1.00 88.94 89 ALA A C 1
ATOM 705 O O . ALA A 1 89 ? 1.381 -4.887 -21.826 1.00 88.94 89 ALA A O 1
ATOM 706 N N . ASP A 1 90 ? 3.246 -4.278 -20.716 1.00 89.38 90 ASP A N 1
ATOM 707 C CA . ASP A 1 90 ? 4.072 -5.415 -21.150 1.00 89.38 90 ASP A CA 1
ATOM 708 C C . ASP A 1 90 ? 4.018 -6.611 -20.178 1.00 89.38 90 ASP A C 1
ATOM 710 O O . ASP A 1 90 ? 4.705 -7.611 -20.385 1.00 89.38 90 ASP A O 1
ATOM 714 N N . CYS A 1 91 ? 3.215 -6.521 -19.113 1.00 92.69 91 CYS A N 1
ATOM 715 C CA . CYS A 1 91 ? 3.073 -7.567 -18.101 1.00 92.69 91 CYS A CA 1
ATOM 716 C C . CYS A 1 91 ? 1.931 -8.534 -18.437 1.00 92.69 91 CYS A C 1
ATOM 718 O O . CYS A 1 91 ? 0.909 -8.172 -19.029 1.00 92.69 91 CYS A O 1
ATOM 720 N N . SER A 1 92 ? 2.054 -9.779 -17.985 1.00 96.06 92 SER A N 1
ATOM 721 C CA . SER A 1 92 ? 0.966 -10.753 -18.049 1.00 96.06 92 SER A CA 1
ATOM 722 C C . SER A 1 92 ? 0.039 -10.580 -16.849 1.00 96.06 92 SER A C 1
ATOM 724 O O . SER A 1 92 ? 0.444 -10.782 -15.708 1.00 96.06 92 SER A O 1
ATOM 726 N N . ILE A 1 93 ? -1.243 -10.281 -17.091 1.00 94.31 93 ILE A N 1
ATOM 727 C CA . ILE A 1 93 ? -2.252 -10.151 -16.020 1.00 94.31 93 ILE A CA 1
ATOM 728 C C . ILE A 1 93 ? -2.322 -11.420 -15.159 1.00 94.31 93 ILE A C 1
ATOM 730 O O . ILE A 1 93 ? -2.422 -11.330 -13.937 1.00 94.31 93 ILE A O 1
ATOM 734 N N . ALA A 1 94 ? -2.241 -12.596 -15.789 1.00 95.75 94 ALA A N 1
ATOM 735 C CA . ALA A 1 94 ? -2.250 -13.867 -15.074 1.00 95.75 94 ALA A CA 1
ATOM 736 C C . ALA A 1 94 ? -1.003 -14.023 -14.193 1.00 95.75 94 ALA A C 1
ATOM 738 O O . ALA A 1 94 ? -1.139 -14.340 -13.017 1.00 95.75 94 ALA A O 1
ATOM 739 N N . ALA A 1 95 ? 0.186 -13.718 -14.723 1.00 95.88 95 ALA A N 1
ATOM 740 C CA . ALA A 1 95 ? 1.433 -13.827 -13.965 1.00 95.88 95 ALA A CA 1
ATOM 741 C C . ALA A 1 95 ? 1.490 -12.819 -12.809 1.00 95.88 95 ALA A C 1
ATOM 743 O O . ALA A 1 95 ? 1.894 -13.168 -11.702 1.00 95.88 95 ALA A O 1
ATOM 744 N N . MET A 1 96 ? 1.017 -11.588 -13.034 1.00 96.81 96 MET A N 1
ATOM 745 C CA . MET A 1 96 ? 0.885 -10.586 -11.978 1.00 96.81 96 MET A CA 1
ATOM 746 C C . MET A 1 96 ? -0.019 -11.095 -10.853 1.00 96.81 96 MET A C 1
ATOM 748 O O . MET A 1 96 ? 0.369 -11.046 -9.689 1.00 96.81 96 MET A O 1
ATOM 752 N N . PHE A 1 97 ? -1.196 -11.634 -11.183 1.00 95.56 97 PHE A N 1
ATOM 753 C CA . PHE A 1 97 ? -2.108 -12.184 -10.179 1.00 95.56 97 PHE A CA 1
ATOM 754 C C . PHE A 1 97 ? -1.506 -13.385 -9.435 1.00 95.56 97 PHE A C 1
ATOM 756 O O . PHE A 1 97 ? -1.555 -13.425 -8.209 1.00 95.56 97 PHE A O 1
ATOM 763 N N . GLU A 1 98 ? -0.904 -14.332 -10.155 1.00 96.06 98 GLU A N 1
ATOM 764 C CA . GLU A 1 98 ? -0.274 -15.530 -9.581 1.00 96.06 98 GLU A CA 1
ATOM 765 C C . GLU A 1 98 ? 0.928 -15.204 -8.689 1.00 96.06 98 GLU A C 1
ATOM 767 O O . GLU A 1 98 ? 1.242 -15.969 -7.777 1.00 96.06 98 GLU A O 1
ATOM 772 N N . SER A 1 99 ? 1.583 -14.063 -8.914 1.00 96.38 99 SER A N 1
ATOM 773 C CA . SER A 1 99 ? 2.691 -13.615 -8.075 1.00 96.38 99 SER A CA 1
ATOM 774 C C . SER A 1 99 ? 2.245 -13.119 -6.696 1.00 96.38 99 SER A C 1
ATOM 776 O O . SER A 1 99 ? 3.072 -13.056 -5.789 1.00 96.38 99 SER A O 1
ATOM 778 N N . LEU A 1 100 ? 0.972 -12.752 -6.505 1.00 96.38 100 LEU A N 1
ATOM 779 C CA . LEU A 1 100 ? 0.498 -12.185 -5.243 1.00 96.38 100 LEU A CA 1
ATOM 780 C C . LEU A 1 100 ? 0.241 -13.280 -4.188 1.00 96.38 100 LEU A C 1
ATOM 782 O O . LEU A 1 100 ? -0.525 -14.213 -4.441 1.00 96.38 100 LEU A O 1
ATOM 786 N N . PRO A 1 101 ? 0.793 -13.146 -2.967 1.00 95.44 101 PRO A N 1
ATOM 787 C CA . PRO A 1 101 ? 0.510 -14.045 -1.859 1.00 95.44 101 PRO A CA 1
ATOM 788 C C . PRO A 1 101 ? -0.980 -14.090 -1.533 1.00 95.44 101 PRO A C 1
ATOM 790 O O . PRO A 1 101 ? -1.672 -13.067 -1.533 1.00 95.44 101 PRO A O 1
ATOM 793 N N . VAL A 1 102 ? -1.473 -15.278 -1.187 1.00 94.56 102 VAL A N 1
ATOM 794 C CA . VAL A 1 102 ? -2.894 -15.516 -0.887 1.00 94.56 102 VAL A CA 1
ATOM 795 C C . VAL A 1 102 ? -3.381 -14.616 0.253 1.00 94.56 102 VAL A C 1
ATOM 797 O O . VAL A 1 102 ? -4.505 -14.112 0.220 1.00 94.56 102 VAL A O 1
ATOM 800 N N . GLU A 1 103 ? -2.530 -14.362 1.244 1.00 94.31 103 GLU A N 1
ATOM 801 C CA . GLU A 1 103 ? -2.803 -13.475 2.373 1.00 94.31 103 GLU A CA 1
ATOM 802 C C . GLU A 1 103 ? -3.040 -12.032 1.916 1.00 94.31 103 GLU A C 1
ATOM 804 O O . GLU A 1 103 ? -3.956 -11.371 2.405 1.00 94.31 103 GLU A O 1
ATOM 809 N N . VAL A 1 104 ? -2.257 -11.560 0.943 1.00 95.25 104 VAL A N 1
ATOM 810 C CA . VAL A 1 104 ? -2.414 -10.227 0.352 1.00 95.25 104 VAL A CA 1
ATOM 811 C C . VAL A 1 104 ? -3.715 -10.168 -0.439 1.00 95.25 104 VAL A C 1
ATOM 813 O O . VAL A 1 104 ? -4.522 -9.270 -0.210 1.00 95.25 104 VAL A O 1
ATOM 816 N N . VAL A 1 105 ? -3.974 -11.151 -1.309 1.00 95.06 105 VAL A N 1
ATOM 817 C CA . VAL A 1 105 ? -5.204 -11.218 -2.120 1.00 95.06 105 VAL A CA 1
ATOM 818 C C . VAL A 1 105 ? -6.457 -11.219 -1.241 1.00 95.06 105 VAL A C 1
ATOM 820 O O . VAL A 1 105 ? -7.433 -10.528 -1.543 1.00 95.06 105 VAL A O 1
ATOM 823 N N . SER A 1 106 ? -6.425 -11.937 -0.117 1.00 92.94 106 SER A N 1
ATOM 824 C CA . SER A 1 106 ? -7.509 -11.944 0.868 1.00 92.94 106 SER A CA 1
ATOM 825 C C . SER A 1 106 ? -7.803 -10.541 1.411 1.00 92.94 106 SER A C 1
ATOM 827 O O . SER A 1 106 ? -8.959 -10.124 1.453 1.00 92.94 106 SER A O 1
ATOM 829 N N . VAL A 1 107 ? -6.773 -9.765 1.764 1.00 92.56 107 VAL A N 1
ATOM 830 C CA . VAL A 1 107 ? -6.951 -8.389 2.261 1.00 92.56 107 VAL A CA 1
ATOM 831 C C . VAL A 1 107 ? -7.378 -7.430 1.146 1.00 92.56 107 VAL A C 1
ATOM 833 O O . VAL A 1 107 ? -8.278 -6.619 1.366 1.00 92.56 107 VAL A O 1
ATOM 836 N N . LEU A 1 108 ? -6.802 -7.550 -0.054 1.00 90.31 108 LEU A N 1
ATOM 837 C CA . LEU A 1 108 ? -7.166 -6.745 -1.228 1.00 90.31 108 LEU A CA 1
ATOM 838 C C . LEU A 1 108 ? -8.661 -6.855 -1.549 1.00 90.31 108 LEU A C 1
ATOM 840 O O . LEU A 1 108 ? -9.332 -5.849 -1.778 1.00 90.31 108 LEU A O 1
ATOM 844 N N . THR A 1 109 ? -9.183 -8.081 -1.533 1.00 88.00 109 THR A N 1
ATOM 845 C CA . THR A 1 109 ? -10.566 -8.397 -1.922 1.00 88.00 109 THR A CA 1
ATOM 846 C C . THR A 1 109 ? -11.577 -8.237 -0.790 1.00 88.00 109 THR A C 1
ATOM 848 O O . THR A 1 109 ? -12.782 -8.220 -1.042 1.00 88.00 109 THR A O 1
ATOM 851 N N . ARG A 1 110 ? -11.117 -8.076 0.457 1.00 83.56 110 ARG A N 1
ATOM 852 C CA . ARG A 1 110 ? -11.988 -7.910 1.629 1.00 83.56 110 ARG A CA 1
ATOM 853 C C . ARG A 1 110 ? -12.822 -6.628 1.567 1.00 83.56 110 ARG A C 1
ATOM 855 O O . ARG A 1 110 ? -13.950 -6.616 2.065 1.00 83.56 110 ARG A O 1
ATOM 862 N N . GLY A 1 111 ? -12.269 -5.557 0.991 1.00 73.25 111 GLY A N 1
ATOM 863 C CA . GLY A 1 111 ? -12.858 -4.218 1.040 1.00 73.25 111 GLY A CA 1
ATOM 864 C C . GLY A 1 111 ? -13.177 -3.772 2.477 1.00 73.25 111 GLY A C 1
ATOM 865 O O . GLY A 1 111 ? -12.565 -4.232 3.446 1.00 73.25 111 GLY A O 1
ATOM 866 N N . ILE A 1 112 ? -14.175 -2.897 2.632 1.00 76.75 112 ILE A N 1
ATOM 867 C CA . ILE A 1 112 ? -14.627 -2.411 3.952 1.00 76.75 112 ILE A CA 1
ATOM 868 C C . ILE A 1 112 ? -15.424 -3.497 4.704 1.00 76.75 112 ILE A C 1
ATOM 870 O O . ILE A 1 112 ? -15.375 -3.588 5.929 1.00 76.75 112 ILE A O 1
ATOM 874 N N . GLY A 1 113 ? -16.165 -4.348 3.984 1.00 73.12 113 GLY A N 1
ATOM 875 C CA . GLY A 1 113 ? -16.991 -5.422 4.546 1.00 73.12 113 GLY A CA 1
ATOM 876 C C . GLY A 1 113 ? -18.265 -4.938 5.255 1.00 73.12 113 GLY A C 1
ATOM 877 O O . GLY A 1 113 ? -19.367 -5.280 4.827 1.00 73.12 113 GLY A O 1
ATOM 878 N N . LYS A 1 114 ? -18.138 -4.162 6.340 1.00 81.06 114 LYS A N 1
ATOM 879 C CA . LYS A 1 114 ? -19.250 -3.620 7.145 1.00 81.06 114 LYS A CA 1
ATOM 880 C C . LYS A 1 114 ? -18.872 -2.270 7.758 1.00 81.06 114 LYS A C 1
ATOM 882 O O . LYS A 1 114 ? -17.757 -2.102 8.228 1.00 81.06 114 LYS A O 1
ATOM 887 N N . VAL A 1 115 ? -19.827 -1.338 7.800 1.00 84.25 115 VAL A N 1
ATOM 888 C CA . VAL A 1 115 ? -19.640 -0.019 8.438 1.00 84.25 115 VAL A CA 1
ATOM 889 C C . VAL A 1 115 ? -19.798 -0.104 9.957 1.00 84.25 115 VAL A C 1
ATOM 891 O O . VAL A 1 115 ? -19.012 0.483 10.685 1.00 84.25 115 VAL A O 1
ATOM 894 N N . LEU A 1 116 ? -20.797 -0.850 10.441 1.00 87.44 116 LEU A N 1
ATOM 895 C CA . LEU A 1 116 ? -21.060 -1.024 11.871 1.00 87.44 116 LEU A CA 1
ATOM 896 C C . LEU A 1 116 ? -20.177 -2.139 12.435 1.00 87.44 116 LEU A C 1
ATOM 898 O O . LEU A 1 116 ? -20.573 -3.306 12.438 1.00 87.44 116 LEU A O 1
ATOM 902 N N . VAL A 1 117 ? -18.980 -1.770 12.874 1.00 89.69 117 VAL A N 1
ATOM 903 C CA . VAL A 1 117 ? -17.999 -2.675 13.488 1.00 89.69 117 VAL A CA 1
ATOM 904 C C . VAL A 1 117 ? -17.580 -2.155 14.856 1.00 89.69 117 VAL A C 1
ATOM 906 O O . VAL A 1 117 ? -17.544 -0.946 15.085 1.00 89.69 117 VAL A O 1
ATOM 909 N N . MET A 1 118 ? -17.265 -3.065 15.772 1.00 92.00 118 MET A N 1
ATOM 910 C CA . MET A 1 118 ? -16.719 -2.684 17.079 1.00 92.00 118 MET A CA 1
ATOM 911 C C . MET A 1 118 ? -15.257 -2.245 16.942 1.00 92.00 118 MET A C 1
ATOM 913 O O . MET A 1 118 ? -14.565 -2.674 16.017 1.00 92.00 118 MET A O 1
ATOM 917 N N . GLU A 1 119 ? -14.751 -1.457 17.894 1.00 90.88 119 GLU A N 1
ATOM 918 C CA . GLU A 1 119 ? -13.368 -0.954 17.864 1.00 90.88 119 GLU A CA 1
ATOM 919 C C . GLU A 1 119 ? -12.332 -2.070 17.684 1.00 90.88 119 GLU A C 1
ATOM 921 O O . GLU A 1 119 ? -11.437 -1.953 16.852 1.00 90.88 119 GLU A O 1
ATOM 926 N N . GLY A 1 120 ? -12.496 -3.205 18.370 1.00 91.56 120 GLY A N 1
ATOM 927 C CA . GLY A 1 120 ? -11.597 -4.351 18.207 1.00 91.56 120 GLY A CA 1
ATOM 928 C C . GLY A 1 120 ? -11.600 -4.946 16.791 1.00 91.56 120 GLY A C 1
ATOM 929 O O . GLY A 1 120 ? -10.556 -5.355 16.285 1.00 91.56 120 GLY A O 1
ATOM 930 N N . GLU A 1 121 ? -12.752 -4.979 16.120 1.00 92.38 121 GLU A N 1
ATOM 931 C CA . GLU A 1 121 ? -12.858 -5.464 14.739 1.00 92.38 121 GLU A CA 1
ATOM 932 C C . GLU A 1 121 ? -12.221 -4.478 13.755 1.00 92.38 121 GLU A C 1
ATOM 934 O O . GLU A 1 121 ? -11.489 -4.897 12.854 1.00 92.38 121 GLU A O 1
ATOM 939 N N . ALA A 1 122 ? -12.453 -3.180 13.959 1.00 92.75 122 ALA A N 1
ATOM 940 C CA . ALA A 1 122 ? -11.863 -2.108 13.169 1.00 92.75 122 ALA A CA 1
ATOM 941 C C . ALA A 1 122 ? -10.331 -2.068 13.328 1.00 92.75 122 ALA A C 1
ATOM 943 O O . ALA A 1 122 ? -9.599 -2.060 12.339 1.00 92.75 122 ALA A O 1
ATOM 944 N N . ALA A 1 123 ? -9.835 -2.184 14.560 1.00 94.06 123 ALA A N 1
ATOM 945 C CA . ALA A 1 123 ? -8.415 -2.317 14.871 1.00 94.06 123 ALA A CA 1
ATOM 946 C C . ALA A 1 123 ? -7.785 -3.536 14.179 1.00 94.06 123 ALA A C 1
ATOM 948 O O . ALA A 1 123 ? -6.696 -3.448 13.611 1.00 94.06 123 ALA A O 1
ATOM 949 N N . ASN A 1 124 ? -8.469 -4.683 14.185 1.00 93.81 124 ASN A N 1
ATOM 950 C CA . ASN A 1 124 ? -7.996 -5.883 13.496 1.00 93.81 124 ASN A CA 1
ATOM 951 C C . ASN A 1 124 ? -7.977 -5.714 11.972 1.00 93.81 124 ASN A C 1
ATOM 953 O O . ASN A 1 124 ? -7.100 -6.277 11.313 1.00 93.81 124 ASN A O 1
ATOM 957 N N . TRP A 1 125 ? -8.912 -4.949 11.402 1.00 94.44 125 TRP A N 1
ATOM 958 C CA . TRP A 1 125 ? -8.893 -4.602 9.981 1.00 94.44 125 TRP A CA 1
ATOM 959 C C . TRP A 1 125 ? -7.632 -3.796 9.641 1.00 94.44 125 TRP A C 1
ATOM 961 O O . TRP A 1 125 ? -6.872 -4.212 8.767 1.00 94.44 125 TRP A O 1
ATOM 971 N N . VAL A 1 126 ? -7.338 -2.740 10.407 1.00 95.19 126 VAL A N 1
ATOM 972 C CA . VAL A 1 126 ? -6.141 -1.895 10.224 1.00 95.19 126 VAL A CA 1
ATOM 973 C C . VAL A 1 126 ? -4.845 -2.698 10.377 1.00 95.19 126 VAL A C 1
ATOM 975 O O . VAL A 1 126 ? -3.937 -2.583 9.556 1.00 95.19 126 VAL A O 1
ATOM 978 N N . LYS A 1 127 ? -4.767 -3.595 11.368 1.00 95.69 127 LYS A N 1
ATOM 979 C CA . LYS A 1 127 ? -3.610 -4.493 11.546 1.00 95.69 127 LYS A CA 1
ATOM 980 C C . LYS A 1 127 ? -3.434 -5.462 10.377 1.00 95.69 127 LYS A C 1
ATOM 982 O O . LYS A 1 127 ? -2.309 -5.704 9.948 1.00 95.69 127 LYS A O 1
ATOM 987 N N . SER A 1 128 ? -4.535 -6.005 9.852 1.00 95.62 128 SER A N 1
ATOM 988 C CA . SER A 1 128 ? -4.504 -6.894 8.681 1.00 95.62 128 SER A CA 1
ATOM 989 C C . SER A 1 128 ? -4.002 -6.153 7.444 1.00 95.62 128 SER A C 1
ATOM 991 O O . SER A 1 128 ? -3.199 -6.694 6.687 1.00 95.62 128 SER A O 1
ATOM 993 N N . TRP A 1 129 ? -4.437 -4.904 7.270 1.00 96.06 129 TRP A N 1
ATOM 994 C CA . TRP A 1 129 ? -3.954 -4.026 6.213 1.00 96.06 129 TRP A CA 1
ATOM 995 C C . TRP A 1 129 ? -2.447 -3.780 6.322 1.00 96.06 129 TRP A C 1
ATOM 997 O O . TRP A 1 129 ? -1.718 -4.049 5.371 1.00 96.06 129 TRP A O 1
ATOM 1007 N N . ALA A 1 130 ? -1.963 -3.370 7.498 1.00 96.94 130 ALA A N 1
ATOM 1008 C CA . ALA A 1 130 ? -0.539 -3.121 7.730 1.00 96.94 130 ALA A CA 1
ATOM 1009 C C . ALA A 1 130 ? 0.311 -4.381 7.481 1.00 96.94 130 ALA A C 1
ATOM 1011 O O . ALA A 1 130 ? 1.385 -4.310 6.882 1.00 96.94 130 ALA A O 1
ATOM 1012 N N . GLY A 1 131 ? -0.195 -5.551 7.883 1.00 97.06 131 GLY A N 1
ATOM 1013 C CA . GLY A 1 131 ? 0.425 -6.840 7.580 1.00 97.06 131 GLY A CA 1
ATOM 1014 C C . GLY A 1 131 ? 0.515 -7.121 6.077 1.00 97.06 131 GLY A C 1
ATOM 1015 O O . GLY A 1 131 ? 1.579 -7.506 5.594 1.00 97.06 131 GLY A O 1
ATOM 1016 N N . ALA A 1 132 ? -0.563 -6.887 5.324 1.00 96.94 132 ALA A N 1
ATOM 1017 C CA . ALA A 1 132 ? -0.577 -7.081 3.874 1.00 96.94 132 ALA A CA 1
ATOM 1018 C C . ALA A 1 132 ? 0.389 -6.133 3.152 1.00 96.94 132 ALA A C 1
ATOM 1020 O O . ALA A 1 132 ? 1.158 -6.590 2.308 1.00 96.94 132 ALA A O 1
ATOM 1021 N N . VAL A 1 133 ? 0.417 -4.848 3.523 1.00 96.62 133 VAL A N 1
ATOM 1022 C CA . VAL A 1 133 ? 1.360 -3.876 2.944 1.00 96.62 133 VAL A CA 1
ATOM 1023 C C . VAL A 1 133 ? 2.801 -4.312 3.186 1.00 96.62 133 VAL A C 1
ATOM 1025 O O . VAL A 1 133 ? 3.610 -4.283 2.264 1.00 96.62 133 VAL A O 1
ATOM 1028 N N . ARG A 1 134 ? 3.128 -4.803 4.385 1.00 96.25 134 ARG A N 1
ATOM 1029 C CA . ARG A 1 134 ? 4.472 -5.317 4.675 1.00 96.25 134 ARG A CA 1
ATOM 1030 C C . ARG A 1 134 ? 4.856 -6.506 3.800 1.00 96.25 134 ARG A C 1
ATOM 1032 O O . ARG A 1 134 ? 5.993 -6.574 3.337 1.00 96.25 134 ARG A O 1
ATOM 1039 N N . ILE A 1 135 ? 3.936 -7.445 3.587 1.00 96.75 135 ILE A N 1
ATOM 1040 C CA . ILE A 1 135 ? 4.174 -8.593 2.704 1.00 96.75 135 ILE A CA 1
ATOM 1041 C C . ILE A 1 135 ? 4.447 -8.100 1.279 1.00 96.75 135 ILE A C 1
ATOM 1043 O O . ILE A 1 135 ? 5.451 -8.492 0.690 1.00 96.75 135 ILE A O 1
ATOM 1047 N N . VAL A 1 136 ? 3.613 -7.191 0.769 1.00 96.38 136 VAL A N 1
ATOM 1048 C CA . VAL A 1 136 ? 3.757 -6.603 -0.570 1.00 96.38 136 VAL A CA 1
ATOM 1049 C C . VAL A 1 136 ? 5.070 -5.837 -0.720 1.00 96.38 136 VAL A C 1
ATOM 1051 O O . VAL A 1 136 ? 5.757 -5.992 -1.721 1.00 96.38 136 VAL A O 1
ATOM 1054 N N . GLN A 1 137 ? 5.471 -5.049 0.274 1.00 94.25 137 GLN A N 1
ATOM 1055 C CA . GLN A 1 137 ? 6.737 -4.312 0.241 1.00 94.25 137 GLN A CA 1
ATOM 1056 C C . GLN A 1 137 ? 7.947 -5.245 0.258 1.00 94.25 137 GLN A C 1
ATOM 1058 O O . GLN A 1 137 ? 8.899 -5.043 -0.494 1.00 94.25 137 GLN A O 1
ATOM 1063 N N . ASN A 1 138 ? 7.906 -6.294 1.082 1.00 94.44 138 ASN A N 1
ATOM 1064 C CA . ASN A 1 138 ? 8.952 -7.310 1.085 1.00 94.44 138 ASN A CA 1
ATOM 1065 C C . ASN A 1 138 ? 9.023 -8.031 -0.265 1.00 94.44 138 ASN A C 1
ATOM 1067 O O . ASN A 1 138 ? 10.118 -8.269 -0.768 1.00 94.44 138 ASN A O 1
ATOM 1071 N N . GLN A 1 139 ? 7.881 -8.361 -0.864 1.00 94.88 139 GLN A N 1
ATOM 1072 C CA . GLN A 1 139 ? 7.836 -8.953 -2.194 1.00 94.88 139 GLN A CA 1
ATOM 1073 C C . GLN A 1 139 ? 8.389 -8.003 -3.254 1.00 94.88 139 GLN A C 1
ATOM 1075 O O . GLN A 1 139 ? 9.196 -8.436 -4.072 1.00 94.88 139 GLN A O 1
ATOM 1080 N N . LEU A 1 140 ? 8.019 -6.720 -3.206 1.00 95.38 140 LEU A N 1
ATOM 1081 C CA . LEU A 1 140 ? 8.516 -5.706 -4.126 1.00 95.38 140 LEU A CA 1
ATOM 1082 C C . LEU A 1 140 ? 10.040 -5.705 -4.113 1.00 95.38 140 LEU A C 1
ATOM 1084 O O . LEU A 1 140 ? 10.624 -5.998 -5.140 1.00 95.38 140 LEU A O 1
ATOM 1088 N N . VAL A 1 141 ? 10.689 -5.487 -2.964 1.00 93.62 141 VAL A N 1
ATOM 1089 C CA . VAL A 1 141 ? 12.166 -5.426 -2.860 1.00 93.62 141 VAL A CA 1
ATOM 1090 C C . VAL A 1 141 ? 12.855 -6.671 -3.404 1.00 93.62 141 VAL A C 1
ATOM 1092 O O . VAL A 1 141 ? 13.934 -6.575 -3.982 1.00 93.62 141 VAL A O 1
ATOM 1095 N N . ASN A 1 142 ? 12.246 -7.836 -3.198 1.00 93.12 142 ASN A N 1
ATOM 1096 C CA . ASN A 1 142 ? 12.822 -9.121 -3.578 1.00 93.12 142 ASN A CA 1
ATOM 1097 C C . ASN A 1 142 ? 12.339 -9.613 -4.954 1.00 93.12 142 ASN A C 1
ATOM 1099 O O . ASN A 1 142 ? 12.594 -10.764 -5.299 1.00 93.12 142 ASN A O 1
ATOM 1103 N N . SER A 1 143 ? 11.638 -8.779 -5.729 1.00 94.19 143 SER A N 1
ATOM 1104 C CA . SER A 1 143 ? 11.113 -9.171 -7.038 1.00 94.19 143 SER A CA 1
ATOM 1105 C C . SER A 1 143 ? 12.237 -9.331 -8.060 1.00 94.19 143 SER A C 1
ATOM 1107 O O . SER A 1 143 ? 13.008 -8.407 -8.320 1.00 94.19 143 SER A O 1
ATOM 1109 N N . ASP A 1 144 ? 12.285 -10.504 -8.679 1.00 93.25 144 ASP A N 1
ATOM 1110 C CA . ASP A 1 144 ? 13.211 -10.884 -9.749 1.00 93.25 144 ASP A CA 1
ATOM 1111 C C . ASP A 1 144 ? 12.557 -10.872 -11.142 1.00 93.25 144 ASP A C 1
ATOM 1113 O O . ASP A 1 144 ? 13.232 -11.057 -12.153 1.00 93.25 144 ASP A O 1
ATOM 1117 N N . SER A 1 145 ? 11.249 -10.614 -11.204 1.00 95.62 145 SER A N 1
ATOM 1118 C CA . SER A 1 145 ? 10.471 -10.493 -12.434 1.00 95.62 145 SER A CA 1
ATOM 1119 C C . SER A 1 145 ? 9.683 -9.187 -12.469 1.00 95.62 145 SER A C 1
ATOM 1121 O O . SER A 1 145 ? 9.269 -8.651 -11.436 1.00 95.62 145 SER A O 1
ATOM 1123 N N . LEU A 1 146 ? 9.465 -8.675 -13.684 1.00 95.12 146 LEU A N 1
ATOM 1124 C CA . LEU A 1 146 ? 8.681 -7.461 -13.900 1.00 95.12 146 LEU A CA 1
ATOM 1125 C C . LEU A 1 146 ? 7.228 -7.646 -13.442 1.00 9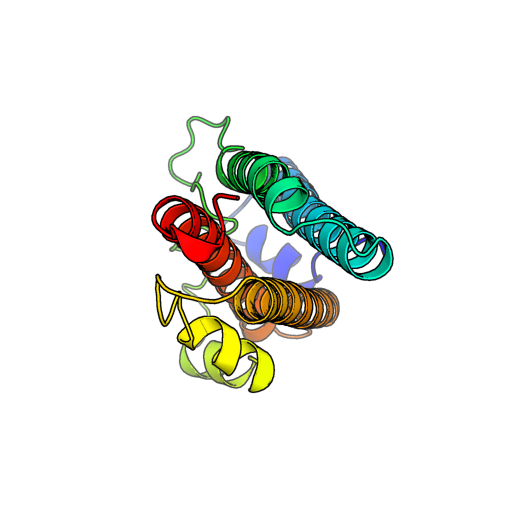5.12 146 LEU A C 1
ATOM 1127 O O . LEU A 1 146 ? 6.698 -6.769 -12.764 1.00 95.12 146 LEU A O 1
ATOM 1131 N N . ASP A 1 147 ? 6.623 -8.801 -13.744 1.00 96.75 147 ASP A N 1
ATOM 1132 C CA . ASP A 1 147 ? 5.253 -9.125 -13.335 1.00 96.75 147 ASP A CA 1
ATOM 1133 C C . ASP A 1 147 ? 5.092 -9.050 -11.807 1.00 96.75 147 ASP A C 1
ATOM 1135 O O . ASP A 1 147 ? 4.162 -8.410 -11.321 1.00 96.75 147 ASP A O 1
ATOM 1139 N N . ALA A 1 148 ? 6.020 -9.627 -11.034 1.00 96.69 148 ALA A N 1
ATOM 1140 C CA . ALA A 1 148 ? 5.954 -9.595 -9.571 1.00 96.69 148 ALA A CA 1
ATOM 1141 C C . ALA A 1 148 ? 6.143 -8.180 -8.999 1.00 96.69 148 ALA A C 1
ATOM 1143 O O . ALA A 1 148 ? 5.432 -7.781 -8.068 1.00 96.69 148 ALA A O 1
ATOM 1144 N N . ALA A 1 149 ? 7.061 -7.397 -9.574 1.00 95.69 149 ALA A N 1
ATOM 1145 C CA . ALA A 1 149 ? 7.291 -6.021 -9.149 1.00 95.69 149 ALA A CA 1
ATOM 1146 C C . ALA A 1 149 ? 6.067 -5.133 -9.441 1.00 95.69 149 ALA A C 1
ATOM 1148 O O . ALA A 1 149 ? 5.615 -4.391 -8.566 1.00 95.69 149 ALA A O 1
ATOM 1149 N N . MET A 1 150 ? 5.485 -5.251 -10.639 1.00 95.31 150 MET A N 1
ATOM 1150 C CA . MET A 1 150 ? 4.285 -4.503 -11.025 1.00 95.31 150 MET A CA 1
ATOM 1151 C C . MET A 1 150 ? 3.055 -4.928 -10.230 1.00 95.31 150 MET A C 1
ATOM 1153 O O . MET A 1 150 ? 2.305 -4.067 -9.772 1.00 95.31 150 MET A O 1
ATOM 1157 N N . ALA A 1 151 ? 2.875 -6.228 -9.994 1.00 96.31 151 ALA A N 1
ATOM 1158 C CA . ALA A 1 151 ? 1.811 -6.734 -9.136 1.00 96.31 151 ALA A CA 1
ATOM 1159 C C . ALA A 1 151 ? 1.906 -6.158 -7.720 1.00 96.31 151 ALA A C 1
ATOM 1161 O O . ALA A 1 151 ? 0.893 -5.760 -7.147 1.00 96.31 151 ALA A O 1
ATOM 1162 N N . SER A 1 152 ? 3.119 -6.053 -7.173 1.00 96.31 152 SER A N 1
ATOM 1163 C CA . SER A 1 152 ? 3.348 -5.481 -5.844 1.00 96.31 152 SER A CA 1
ATOM 1164 C C . SER A 1 152 ? 2.989 -3.991 -5.787 1.00 96.31 152 SER A C 1
ATOM 1166 O O . SER A 1 152 ? 2.350 -3.537 -4.836 1.00 96.31 152 SER A O 1
ATOM 1168 N N . LEU A 1 153 ? 3.333 -3.216 -6.819 1.00 94.56 153 LEU A N 1
ATOM 1169 C CA . LEU A 1 153 ? 2.935 -1.808 -6.897 1.00 94.56 153 LEU A CA 1
ATOM 1170 C C . LEU A 1 153 ? 1.414 -1.642 -7.050 1.00 94.56 153 LEU A C 1
ATOM 1172 O O . LEU A 1 153 ? 0.813 -0.884 -6.292 1.00 94.56 153 LEU A O 1
ATOM 1176 N N . LEU A 1 154 ? 0.781 -2.415 -7.941 1.00 94.44 154 LEU A N 1
ATOM 1177 C CA . LEU A 1 154 ? -0.681 -2.465 -8.101 1.00 94.44 154 LEU A CA 1
ATOM 1178 C C . LEU A 1 154 ? -1.386 -2.809 -6.784 1.00 94.44 154 LEU A C 1
ATOM 1180 O O . LEU A 1 154 ? -2.352 -2.155 -6.393 1.00 94.44 154 LEU A O 1
ATOM 1184 N N . ALA A 1 155 ? -0.904 -3.838 -6.088 1.00 95.81 155 ALA A N 1
ATOM 1185 C CA . ALA A 1 155 ? -1.446 -4.246 -4.801 1.00 95.81 155 ALA A CA 1
ATOM 1186 C C . ALA A 1 155 ? -1.300 -3.133 -3.759 1.00 95.81 155 ALA A C 1
ATOM 1188 O O . ALA A 1 155 ? -2.222 -2.911 -2.978 1.00 95.81 155 ALA A O 1
ATOM 1189 N N . THR A 1 156 ? -0.182 -2.401 -3.772 1.00 95.44 156 THR A N 1
ATOM 1190 C CA . THR A 1 156 ? 0.016 -1.246 -2.890 1.00 95.44 156 THR A CA 1
ATOM 1191 C C . THR A 1 156 ? -1.042 -0.177 -3.153 1.00 95.44 156 THR A C 1
ATOM 1193 O O . THR A 1 156 ? -1.707 0.241 -2.210 1.00 95.44 156 THR A O 1
ATOM 1196 N N . ASP A 1 157 ? -1.290 0.199 -4.409 1.00 93.56 157 ASP A N 1
ATOM 1197 C CA . ASP A 1 157 ? -2.321 1.191 -4.747 1.00 93.56 157 ASP A CA 1
ATOM 1198 C C . ASP A 1 157 ? -3.727 0.773 -4.302 1.00 93.56 157 ASP A C 1
ATOM 1200 O O . ASP A 1 157 ? -4.467 1.571 -3.717 1.00 93.56 157 ASP A O 1
ATOM 1204 N N . ILE A 1 158 ? -4.089 -0.497 -4.506 1.00 93.94 158 ILE A N 1
ATOM 1205 C CA . ILE A 1 158 ? -5.377 -1.033 -4.046 1.00 93.94 158 ILE A CA 1
ATOM 1206 C C . ILE A 1 158 ? -5.457 -1.007 -2.515 1.00 93.94 158 ILE A C 1
ATOM 1208 O O . ILE A 1 158 ? -6.500 -0.663 -1.960 1.00 93.94 158 ILE A O 1
ATOM 1212 N N . LEU A 1 159 ? -4.371 -1.341 -1.812 1.00 95.25 159 LEU A N 1
ATOM 1213 C CA . LEU A 1 159 ? -4.318 -1.269 -0.352 1.00 95.25 159 LEU A CA 1
ATOM 1214 C C . LEU A 1 159 ? -4.501 0.176 0.127 1.00 95.25 159 LEU A C 1
ATOM 1216 O O . LEU A 1 159 ? -5.339 0.402 1.001 1.00 95.25 159 LEU A O 1
ATOM 1220 N N . LEU A 1 160 ? -3.794 1.153 -0.444 1.00 94.62 160 LEU A N 1
ATOM 1221 C CA . LEU A 1 160 ? -3.948 2.570 -0.082 1.00 94.62 160 LEU A CA 1
ATOM 1222 C C . LEU A 1 160 ? -5.400 3.034 -0.274 1.00 94.62 160 LEU A C 1
ATOM 1224 O O . LEU A 1 160 ? -5.998 3.605 0.641 1.00 94.62 160 LEU A O 1
ATOM 1228 N N . ALA A 1 161 ? -6.006 2.700 -1.417 1.00 92.62 161 ALA A N 1
ATOM 1229 C CA . ALA A 1 161 ? -7.407 3.005 -1.693 1.00 92.62 161 ALA A CA 1
ATOM 1230 C C . ALA A 1 161 ? -8.362 2.323 -0.696 1.00 92.62 161 ALA A C 1
ATOM 1232 O O . ALA A 1 161 ? -9.292 2.957 -0.196 1.00 92.62 161 ALA A O 1
ATOM 1233 N N . ASN A 1 162 ? -8.115 1.054 -0.356 1.00 94.00 162 ASN A N 1
ATOM 1234 C CA . ASN A 1 162 ? -8.903 0.322 0.634 1.00 94.00 162 ASN A CA 1
ATOM 1235 C C . ASN A 1 162 ? -8.834 0.976 2.020 1.00 94.00 162 ASN A C 1
ATOM 1237 O O . ASN A 1 162 ? -9.865 1.058 2.686 1.00 94.00 162 ASN A O 1
ATOM 1241 N N . MET A 1 163 ? -7.661 1.444 2.462 1.00 95.00 163 MET A N 1
ATOM 1242 C CA . MET A 1 163 ? -7.520 2.117 3.760 1.00 95.00 163 MET A CA 1
ATOM 1243 C C . MET A 1 163 ? -8.253 3.458 3.780 1.00 95.00 163 MET A C 1
ATOM 1245 O O . MET A 1 163 ? -9.001 3.715 4.718 1.00 95.00 163 MET A O 1
ATOM 1249 N N . LEU A 1 164 ? -8.138 4.276 2.730 1.00 93.75 164 LEU A N 1
ATOM 1250 C CA . LEU A 1 164 ? -8.901 5.528 2.633 1.00 93.75 164 LEU A CA 1
ATOM 1251 C C . LEU A 1 164 ? -10.414 5.286 2.636 1.00 93.75 164 LEU A C 1
ATOM 1253 O O . LEU A 1 164 ? -11.164 5.973 3.336 1.00 93.75 164 LEU A O 1
ATOM 1257 N N . ALA A 1 165 ? -10.871 4.277 1.893 1.00 93.31 165 ALA A N 1
ATOM 1258 C CA . ALA A 1 165 ? -12.272 3.879 1.879 1.00 93.31 165 ALA A CA 1
ATOM 1259 C C . ALA A 1 165 ? -12.730 3.392 3.267 1.00 93.31 165 ALA A C 1
ATOM 1261 O O . ALA A 1 165 ? -13.820 3.744 3.720 1.00 93.31 165 ALA A O 1
ATOM 1262 N N . PHE A 1 166 ? -11.887 2.628 3.967 1.00 94.12 166 PHE A N 1
ATOM 1263 C CA . PHE A 1 166 ? -12.138 2.174 5.332 1.00 94.12 166 PHE A CA 1
ATOM 1264 C C . PHE A 1 166 ? -12.222 3.336 6.326 1.00 94.12 166 PHE A C 1
ATOM 1266 O O . PHE A 1 166 ? -13.218 3.428 7.040 1.00 94.12 166 PHE A O 1
ATOM 1273 N N . ILE A 1 167 ? -11.250 4.254 6.336 1.00 93.62 167 ILE A N 1
ATOM 1274 C CA . ILE A 1 167 ? -11.259 5.451 7.195 1.00 93.62 167 ILE A CA 1
ATOM 1275 C C . ILE A 1 167 ? -12.538 6.257 6.957 1.00 93.62 167 ILE A C 1
ATOM 1277 O O . ILE A 1 167 ? -13.266 6.576 7.898 1.00 93.62 167 ILE A O 1
ATOM 1281 N N . THR A 1 168 ? -12.873 6.504 5.688 1.00 92.56 168 THR A N 1
ATOM 1282 C CA . THR A 1 168 ? -14.097 7.219 5.305 1.00 92.56 168 THR A CA 1
ATOM 1283 C C . THR A 1 168 ? -15.349 6.512 5.827 1.00 92.56 168 THR A C 1
ATOM 1285 O O . THR A 1 168 ? -16.257 7.158 6.348 1.00 92.56 168 THR A O 1
ATOM 1288 N N . ALA A 1 169 ? -15.405 5.182 5.740 1.00 92.56 169 ALA A N 1
ATOM 1289 C CA . ALA A 1 169 ? -16.516 4.405 6.275 1.00 92.56 169 ALA A CA 1
ATOM 1290 C C . ALA A 1 169 ? -16.590 4.450 7.809 1.00 92.56 169 ALA A C 1
ATOM 1292 O O . ALA A 1 169 ? -17.689 4.531 8.356 1.00 92.56 169 ALA A O 1
ATOM 1293 N N . MET A 1 170 ? -15.456 4.442 8.515 1.00 92.44 170 MET A N 1
ATOM 1294 C CA . MET A 1 170 ? -15.422 4.526 9.981 1.00 92.44 170 MET A CA 1
ATOM 1295 C C . MET A 1 170 ? -15.950 5.860 10.511 1.00 92.44 170 MET A C 1
ATOM 1297 O O . MET A 1 170 ? -16.521 5.889 11.598 1.00 92.44 170 MET A O 1
ATOM 1301 N N . ARG A 1 171 ? -15.897 6.940 9.723 1.00 90.12 171 ARG A N 1
ATOM 1302 C CA . ARG A 1 171 ? -16.557 8.216 10.065 1.00 90.12 171 ARG A CA 1
ATOM 1303 C C . ARG A 1 171 ? -18.079 8.118 10.135 1.00 90.12 171 ARG A C 1
ATOM 1305 O O . ARG A 1 171 ? -18.719 8.926 10.798 1.00 90.12 171 ARG A O 1
ATOM 1312 N N . LEU A 1 172 ? -18.661 7.128 9.461 1.00 90.19 172 LEU A N 1
ATOM 1313 C CA . LEU A 1 172 ? -20.091 6.829 9.521 1.00 90.19 172 LEU A CA 1
ATOM 1314 C C . LEU A 1 172 ? -20.428 5.806 10.615 1.00 90.19 172 LEU A C 1
ATOM 1316 O O . LEU A 1 172 ? -21.594 5.434 10.749 1.00 90.19 172 LEU A O 1
ATOM 1320 N N . ASN A 1 173 ? -19.439 5.317 11.371 1.00 90.75 173 ASN A N 1
ATOM 1321 C CA . ASN A 1 173 ? -19.633 4.283 12.376 1.00 90.75 173 ASN A CA 1
ATOM 1322 C C . ASN A 1 173 ? -19.889 4.897 13.771 1.00 90.75 173 ASN A C 1
ATOM 1324 O O . ASN A 1 173 ? -18.940 5.308 14.445 1.00 90.75 173 ASN A O 1
ATOM 1328 N N . PRO A 1 174 ? -21.145 4.903 14.266 1.00 87.94 174 PRO A N 1
ATOM 1329 C CA . PRO A 1 174 ? -21.471 5.428 15.593 1.00 87.94 174 PRO A CA 1
ATOM 1330 C C . PRO A 1 174 ? -20.850 4.614 16.738 1.00 87.94 174 PRO A C 1
ATOM 1332 O O . PRO A 1 174 ? -20.825 5.081 17.869 1.00 87.94 174 PRO A O 1
ATOM 1335 N N . MET A 1 175 ? -20.362 3.396 16.474 1.00 86.31 175 MET A N 1
ATOM 1336 C CA . MET A 1 175 ? -19.750 2.533 17.493 1.00 86.31 175 MET A CA 1
ATOM 1337 C C . MET A 1 175 ? -18.309 2.935 17.833 1.00 86.31 175 MET A C 1
ATOM 1339 O O . MET A 1 175 ? -17.747 2.396 18.780 1.00 86.31 175 MET A O 1
ATOM 1343 N N . LEU A 1 176 ? -17.711 3.848 17.059 1.00 81.81 176 LEU A N 1
ATOM 1344 C CA . LEU A 1 176 ? -16.357 4.378 17.279 1.00 81.81 176 LEU A CA 1
ATOM 1345 C C . LEU A 1 176 ? -16.362 5.828 17.779 1.00 81.81 176 LEU A C 1
ATOM 1347 O O . LEU A 1 176 ? -15.313 6.367 18.117 1.00 81.81 176 LEU A O 1
ATOM 1351 N N . SER A 1 177 ? -17.531 6.472 17.798 1.00 62.28 177 SER A N 1
ATOM 1352 C CA . SER A 1 177 ? -17.716 7.828 18.313 1.00 62.28 177 SER A CA 1
ATOM 1353 C C . SER A 1 177 ? -18.146 7.748 19.778 1.00 62.28 177 SER A C 1
ATOM 1355 O O . SER A 1 177 ? -19.334 7.790 20.096 1.00 62.28 177 SER A O 1
ATOM 1357 N N . SER A 1 178 ? -17.167 7.598 20.672 1.00 50.28 178 SER A N 1
ATOM 1358 C CA . SER A 1 178 ? -17.347 7.712 22.125 1.00 50.28 178 SER A CA 1
ATOM 1359 C C . SER A 1 178 ? -16.268 8.583 22.741 1.00 50.28 178 SER A C 1
ATOM 1361 O O . SER A 1 178 ? -15.085 8.229 22.540 1.00 50.28 178 SER A O 1
#

pLDDT: mean 87.67, std 12.24, range [39.81, 97.06]

Sequence (178 aa):
MALDNLPTVLTEYLLAPPLQLSEAHLTALRNRVSYVNEVVQEIEQWTRALEPLSSLLDPIEVDLLVILGSAESHDDRDTTYLIHSSWPADCSIAAMFESLPVEVVSVLTRGIGKVLVMEGEAANWVKSWAGAVRIVQNQLVNSDSLDAAMASLLATDILLANMLAFITAMRLNPMLSS

Secondary structure (DSSP, 8-state):
-------HHHHHHHHSTTT---HHHHHHHHHHHHHHHHHHHHHHHHHHHT--THHHHHHHHHHHHHHHH------TT--SSSS-TTGGGGS-HHHHHHHS-HHHHHHHHH----SS--HHHHHHHHHHHHHHHHHHHHHHHT--SHHHHHHHHHHHHHHHHHHHHHHHHHTT-TTS--